Protein AF-A0A829R6H9-F1 (afdb_monomer_lite)

Organism: NCBI:txid1265827

Sequence (125 aa):
MDSKAIEEQIRKEPRKKNKFYSVYVVAHSKEGGSATEFIPEIINPDFNPYDGYNSSTYGDEEVRKDEMFIYIDNYRITKEVKDQIKKIAGSKKYKAALEEIEKGVQEIKETEEYGTVNGVPLIEK

pLDDT: mean 78.92, std 16.44, range [38.56, 98.31]

Structure (mmCIF, N/CA/C/O backbone):
data_AF-A0A829R6H9-F1
#
_entry.id   AF-A0A829R6H9-F1
#
loop_
_atom_site.group_PDB
_atom_site.id
_atom_site.type_symbol
_atom_site.label_atom_id
_atom_site.label_alt_id
_atom_site.label_comp_id
_atom_site.label_asym_id
_atom_site.label_entity_id
_atom_site.label_seq_id
_atom_site.pdbx_PDB_ins_code
_atom_site.Cartn_x
_atom_site.Cartn_y
_atom_site.Cartn_z
_atom_site.occupancy
_atom_site.B_iso_or_equiv
_atom_site.auth_seq_id
_atom_site.auth_comp_id
_atom_site.auth_asym_id
_atom_site.auth_atom_id
_atom_site.pdbx_PDB_model_num
ATOM 1 N N . MET A 1 1 ? 3.299 -29.931 -27.980 1.00 58.47 1 MET A N 1
ATOM 2 C CA . MET A 1 1 ? 2.048 -29.260 -27.564 1.00 58.47 1 MET A CA 1
ATOM 3 C C . MET A 1 1 ? 2.097 -27.838 -28.087 1.00 58.47 1 MET A C 1
ATOM 5 O O . MET A 1 1 ? 3.174 -27.261 -28.074 1.00 58.47 1 MET A O 1
ATOM 9 N N . ASP A 1 2 ? 0.985 -27.335 -28.615 1.00 75.81 2 ASP A N 1
ATOM 10 C CA . ASP A 1 2 ? 0.866 -25.986 -29.183 1.00 75.81 2 ASP A CA 1
ATOM 11 C C . ASP A 1 2 ? 0.828 -24.949 -28.045 1.00 75.81 2 ASP A C 1
ATOM 13 O O . ASP A 1 2 ? 0.042 -25.109 -27.108 1.00 75.81 2 ASP A O 1
ATOM 17 N N . SER A 1 3 ? 1.679 -23.919 -28.089 1.00 64.25 3 SER A N 1
ATOM 18 C CA . SER A 1 3 ? 1.798 -22.911 -27.020 1.00 64.25 3 SER A CA 1
ATOM 19 C C . SER A 1 3 ? 0.465 -22.222 -26.714 1.00 64.25 3 SER A C 1
ATOM 21 O O . SER A 1 3 ? 0.178 -21.930 -25.555 1.00 64.25 3 SER A O 1
ATOM 23 N N . LYS A 1 4 ? -0.409 -22.067 -27.718 1.00 67.44 4 LYS A N 1
ATOM 24 C CA . LYS A 1 4 ? -1.752 -21.494 -27.530 1.00 67.44 4 LYS A CA 1
ATOM 25 C C . LYS A 1 4 ? -2.665 -22.370 -26.675 1.00 67.44 4 LYS A C 1
ATOM 27 O O . LYS A 1 4 ? -3.471 -21.856 -25.908 1.00 67.44 4 LYS A O 1
ATOM 32 N N . ALA A 1 5 ? -2.533 -23.692 -26.782 1.00 68.00 5 ALA A N 1
ATOM 33 C CA . ALA A 1 5 ? -3.327 -24.626 -25.988 1.00 68.00 5 ALA A CA 1
ATOM 34 C C . ALA A 1 5 ? -2.900 -24.624 -24.510 1.00 68.00 5 ALA A C 1
ATOM 36 O O . ALA A 1 5 ? -3.739 -24.812 -23.632 1.00 68.00 5 ALA A O 1
ATOM 37 N N . ILE A 1 6 ? -1.614 -24.367 -24.243 1.00 64.50 6 ILE A N 1
ATOM 38 C CA . ILE A 1 6 ? -1.067 -24.229 -22.887 1.00 64.50 6 ILE A CA 1
ATOM 39 C C . ILE A 1 6 ? -1.552 -22.918 -22.254 1.00 64.50 6 ILE A C 1
ATOM 41 O O . ILE A 1 6 ? -2.067 -22.936 -21.139 1.00 64.50 6 ILE A O 1
ATOM 45 N N . GLU A 1 7 ? -1.476 -21.796 -22.977 1.00 57.00 7 GLU A N 1
ATOM 46 C CA . GLU A 1 7 ? -1.992 -20.498 -22.511 1.00 57.00 7 GLU A CA 1
ATOM 47 C C . GLU A 1 7 ? -3.499 -20.544 -22.222 1.00 57.00 7 GLU A C 1
ATOM 49 O O . GLU A 1 7 ? -3.970 -20.019 -21.210 1.00 57.00 7 GLU A O 1
ATOM 54 N N . GLU A 1 8 ? -4.270 -21.216 -23.080 1.00 58.12 8 GLU A N 1
ATOM 55 C CA . GLU A 1 8 ? -5.710 -21.359 -22.887 1.00 58.12 8 GLU A CA 1
ATOM 56 C C . GLU A 1 8 ? -6.058 -22.277 -21.702 1.00 58.12 8 GLU A C 1
ATOM 58 O O . GLU A 1 8 ? -7.054 -22.032 -21.019 1.00 58.12 8 GLU A O 1
ATOM 63 N N . GLN A 1 9 ? -5.236 -23.291 -21.409 1.00 57.41 9 GLN A N 1
ATOM 64 C CA . GLN A 1 9 ? -5.372 -24.107 -20.197 1.00 57.41 9 GLN A CA 1
ATOM 65 C C . GLN A 1 9 ? -5.045 -23.314 -18.928 1.00 57.41 9 GLN A C 1
ATOM 67 O O . GLN A 1 9 ? -5.857 -23.325 -18.006 1.00 57.41 9 GLN A O 1
ATOM 72 N N . ILE A 1 10 ? -3.944 -22.555 -18.904 1.00 59.25 10 ILE A N 1
ATOM 73 C CA . ILE A 1 10 ? -3.574 -21.685 -17.770 1.00 59.25 10 ILE A CA 1
ATOM 74 C C . ILE A 1 10 ? -4.667 -20.639 -17.501 1.00 59.25 10 ILE A C 1
ATOM 76 O O . ILE A 1 10 ? -4.991 -20.336 -16.355 1.00 59.25 10 ILE A O 1
ATOM 80 N N . ARG A 1 11 ? -5.300 -20.108 -18.553 1.00 57.03 11 ARG A N 1
ATOM 81 C CA . ARG A 1 11 ? -6.420 -19.163 -18.426 1.00 57.03 11 ARG A CA 1
ATOM 82 C C . ARG A 1 11 ? -7.701 -19.805 -17.875 1.00 57.03 11 ARG A C 1
ATOM 84 O O . ARG A 1 11 ? -8.530 -19.088 -17.316 1.00 57.03 11 ARG A O 1
ATOM 91 N N . LYS A 1 12 ? -7.889 -21.117 -18.060 1.00 51.75 12 LYS A N 1
ATOM 92 C CA . LYS A 1 12 ? -9.076 -21.874 -17.619 1.00 51.75 12 LYS A CA 1
ATOM 93 C C . LYS A 1 12 ? -8.940 -22.467 -16.220 1.00 51.75 12 LYS A C 1
ATOM 95 O O . LYS A 1 12 ? -9.964 -22.829 -15.641 1.00 51.75 12 LYS A O 1
ATOM 100 N N . GLU A 1 13 ? -7.732 -22.564 -15.669 1.00 55.00 13 GLU A N 1
ATOM 101 C CA . GLU A 1 13 ? -7.584 -22.925 -14.264 1.00 55.00 13 GLU A CA 1
ATOM 102 C C . GLU A 1 13 ? -8.212 -21.831 -13.388 1.00 55.00 13 GLU A C 1
ATOM 104 O O . GLU A 1 13 ? -7.977 -20.641 -13.622 1.00 55.00 13 GLU A O 1
ATOM 109 N N . PRO A 1 14 ? -9.038 -22.193 -12.388 1.00 49.09 14 PRO A N 1
ATOM 110 C CA . PRO A 1 14 ? -9.535 -21.227 -11.426 1.00 49.09 14 PRO A CA 1
ATOM 111 C C . PRO A 1 14 ? -8.334 -20.679 -10.658 1.00 49.09 14 PRO A C 1
ATOM 113 O O . PRO A 1 14 ? -7.845 -21.300 -9.713 1.00 49.09 14 PRO A O 1
ATOM 116 N N . ARG A 1 15 ? -7.837 -19.519 -11.097 1.00 58.34 15 ARG A N 1
ATOM 117 C CA . ARG A 1 15 ? -6.742 -18.821 -10.432 1.00 58.34 15 ARG A CA 1
ATOM 118 C C . ARG A 1 15 ? -7.146 -18.612 -8.982 1.00 58.34 15 ARG A C 1
ATOM 120 O O . ARG A 1 15 ? -8.234 -18.101 -8.698 1.00 58.34 15 ARG A O 1
ATOM 127 N N . LYS A 1 16 ? -6.302 -19.075 -8.062 1.00 58.19 16 LYS A N 1
ATOM 128 C CA . LYS A 1 16 ? -6.540 -18.869 -6.637 1.00 58.19 16 LYS A CA 1
ATOM 129 C C . LYS A 1 16 ? -6.553 -17.363 -6.406 1.00 58.19 16 LYS A C 1
ATOM 131 O O . LYS A 1 16 ? -5.544 -16.702 -6.616 1.00 58.19 16 LYS A O 1
ATOM 136 N N . LYS A 1 17 ? -7.712 -16.833 -6.009 1.00 61.59 17 LYS A N 1
ATOM 137 C CA . LYS A 1 17 ? -7.827 -15.431 -5.607 1.00 61.59 17 LYS A CA 1
ATOM 138 C C . LYS A 1 17 ? -6.818 -15.149 -4.501 1.00 61.59 17 LYS A C 1
ATOM 140 O O . LYS A 1 17 ? -6.629 -15.994 -3.619 1.00 61.59 17 LYS A O 1
ATOM 145 N N . ASN A 1 18 ? -6.212 -13.969 -4.542 1.00 68.50 18 ASN A N 1
ATOM 146 C CA . ASN A 1 18 ? -5.299 -13.544 -3.496 1.00 68.50 18 ASN A CA 1
ATOM 147 C C . ASN A 1 18 ? -6.029 -13.541 -2.151 1.00 68.50 18 ASN A C 1
ATOM 149 O O . ASN A 1 18 ? -7.113 -12.979 -2.005 1.00 68.50 18 ASN A O 1
ATOM 153 N N . LYS A 1 19 ? -5.440 -14.229 -1.169 1.00 80.19 19 LYS A N 1
ATOM 154 C CA . LYS A 1 19 ? -5.978 -14.299 0.196 1.00 80.19 19 LYS A CA 1
ATOM 155 C C . LYS A 1 19 ? -5.758 -12.985 0.954 1.00 80.19 19 LYS A C 1
ATOM 157 O O . LYS A 1 19 ? -6.520 -12.676 1.864 1.00 80.19 19 LYS A O 1
ATOM 162 N N . PHE A 1 20 ? -4.723 -12.243 0.573 1.00 87.88 20 PHE A N 1
ATOM 163 C CA . PHE A 1 20 ? -4.259 -11.032 1.234 1.00 87.88 20 PHE A CA 1
ATOM 164 C C . PHE A 1 20 ? -4.252 -9.867 0.251 1.00 87.88 20 PHE A C 1
ATOM 166 O O . PHE A 1 20 ? -4.125 -10.074 -0.956 1.00 87.88 20 PHE A O 1
ATOM 173 N N . TYR A 1 21 ? -4.410 -8.656 0.775 1.00 91.44 21 TYR A N 1
ATOM 174 C CA . TYR A 1 21 ? -4.224 -7.444 -0.005 1.00 91.44 21 TYR A CA 1
ATOM 175 C C . TYR A 1 21 ? -2.737 -7.239 -0.276 1.00 91.44 21 TYR A C 1
ATOM 177 O O . TYR A 1 21 ? -1.947 -7.209 0.669 1.00 91.44 21 TYR A O 1
ATOM 185 N N . SER A 1 22 ? -2.380 -7.037 -1.536 1.00 90.88 22 SER A N 1
ATOM 186 C CA . SER A 1 22 ? -1.009 -6.766 -1.962 1.00 90.88 22 SER A CA 1
ATOM 187 C C . SER A 1 22 ? -0.895 -5.360 -2.524 1.00 90.88 22 SER A C 1
ATOM 189 O O . SER A 1 22 ? -1.801 -4.865 -3.195 1.00 90.88 22 SER A O 1
ATOM 191 N N . VAL A 1 23 ? 0.234 -4.710 -2.285 1.00 92.81 23 VAL A N 1
ATOM 192 C CA . VAL A 1 23 ? 0.604 -3.465 -2.954 1.00 92.81 23 VAL A CA 1
ATOM 193 C C . VAL A 1 23 ? 1.519 -3.818 -4.112 1.00 92.81 23 VAL A C 1
ATOM 195 O O . VAL A 1 23 ? 2.541 -4.469 -3.914 1.00 92.81 23 VAL A O 1
ATOM 198 N N . TYR A 1 24 ? 1.143 -3.384 -5.311 1.00 91.19 24 TYR A N 1
ATOM 199 C CA . TYR A 1 24 ? 1.910 -3.587 -6.533 1.00 91.19 24 TYR A CA 1
ATOM 200 C C . TYR A 1 24 ? 2.420 -2.237 -7.021 1.00 91.19 24 TYR A C 1
ATOM 202 O O . TYR A 1 24 ? 1.629 -1.380 -7.427 1.00 91.19 24 TYR A O 1
ATOM 210 N N . VAL A 1 25 ? 3.729 -2.032 -6.935 1.00 91.44 25 VAL A N 1
ATOM 211 C CA . VAL A 1 25 ? 4.399 -0.791 -7.322 1.00 91.44 25 VAL A CA 1
ATOM 212 C C . VAL A 1 25 ? 5.053 -1.008 -8.672 1.00 91.44 25 VAL A C 1
ATOM 214 O O . VAL A 1 25 ? 5.939 -1.848 -8.792 1.00 91.44 25 VAL A O 1
ATOM 217 N N . VAL A 1 26 ? 4.628 -0.248 -9.676 1.00 89.19 26 VAL A N 1
ATOM 218 C CA . VAL A 1 26 ? 5.259 -0.245 -10.999 1.00 89.19 26 VAL A CA 1
ATOM 219 C C . VAL A 1 26 ? 6.090 1.014 -11.132 1.00 89.19 26 VAL A C 1
ATOM 221 O O . VAL A 1 26 ? 5.571 2.114 -10.943 1.00 89.19 26 VAL A O 1
ATOM 224 N N . ALA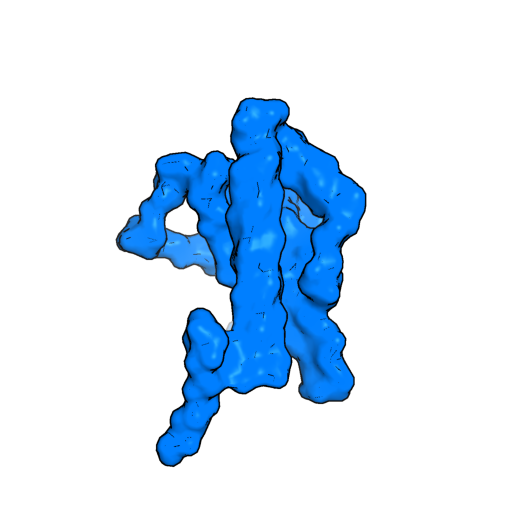 A 1 27 ? 7.363 0.872 -11.481 1.00 84.25 27 ALA A N 1
ATOM 225 C CA . ALA A 1 27 ? 8.209 1.995 -11.838 1.00 84.25 27 ALA A CA 1
ATOM 226 C C . ALA A 1 27 ? 8.466 1.994 -13.341 1.00 84.25 27 ALA A C 1
ATOM 228 O O . ALA A 1 27 ? 8.753 0.969 -13.961 1.00 84.25 27 ALA A O 1
ATOM 229 N N . HIS A 1 28 ? 8.367 3.175 -13.939 1.00 81.62 28 HIS A N 1
ATOM 230 C CA . HIS A 1 28 ? 8.615 3.372 -15.357 1.00 81.62 28 HIS A CA 1
ATOM 231 C C . HIS A 1 28 ? 9.911 4.163 -15.517 1.00 81.62 28 HIS A C 1
ATOM 233 O O . HIS A 1 28 ? 9.940 5.369 -15.270 1.00 81.62 28 HIS A O 1
ATOM 239 N N . SER A 1 29 ? 10.985 3.498 -15.943 1.00 69.69 29 SER A N 1
ATOM 240 C CA . SER A 1 29 ? 12.246 4.157 -16.288 1.00 69.69 29 SER A CA 1
ATOM 241 C C . SER A 1 29 ? 12.455 4.181 -17.805 1.00 69.69 29 SER A C 1
ATOM 243 O O . SER A 1 29 ? 11.803 3.459 -18.561 1.00 69.69 29 SER A O 1
ATOM 245 N N . LYS A 1 30 ? 13.392 5.014 -18.273 1.00 61.44 30 LYS A N 1
ATOM 246 C CA . LYS A 1 30 ? 13.782 5.047 -19.693 1.00 61.44 30 LYS A CA 1
ATOM 247 C C . LYS A 1 30 ? 14.468 3.754 -20.155 1.00 61.44 30 LYS A C 1
ATOM 249 O O . LYS A 1 30 ? 14.499 3.507 -21.356 1.00 61.44 30 LYS A O 1
ATOM 254 N N . GLU A 1 31 ? 15.009 2.964 -19.229 1.00 65.75 31 GLU A N 1
ATOM 255 C CA . GLU A 1 31 ? 15.757 1.731 -19.511 1.00 65.75 31 GLU A CA 1
ATOM 256 C C . GLU A 1 31 ? 14.892 0.465 -19.387 1.00 65.75 31 GLU A C 1
ATOM 258 O O . GLU A 1 31 ? 15.322 -0.623 -19.762 1.00 65.75 31 GLU A O 1
ATOM 263 N N . GLY A 1 32 ? 13.649 0.604 -18.917 1.00 62.53 32 GLY A N 1
ATOM 264 C CA . GLY A 1 32 ? 12.724 -0.502 -18.685 1.00 62.53 32 GLY A CA 1
ATOM 265 C C . GLY A 1 32 ? 11.784 -0.228 -17.513 1.00 62.53 32 GLY A C 1
ATOM 266 O O . GLY A 1 32 ? 11.996 0.700 -16.729 1.00 62.53 32 GLY A O 1
ATOM 267 N N . GLY A 1 33 ? 10.716 -1.017 -17.415 1.00 72.31 33 GLY A N 1
ATOM 268 C CA . GLY A 1 33 ? 9.836 -1.013 -16.249 1.00 72.31 33 GLY A CA 1
ATOM 269 C C . GLY A 1 33 ? 10.265 -2.070 -15.237 1.00 72.31 33 GLY A C 1
ATOM 270 O O . GLY A 1 33 ? 10.661 -3.168 -15.627 1.00 72.31 33 GLY A O 1
ATOM 271 N N . SER A 1 34 ? 10.159 -1.744 -13.959 1.00 82.19 34 SER A N 1
ATOM 272 C CA . SER A 1 34 ? 10.253 -2.680 -12.837 1.00 82.19 34 SER A CA 1
ATOM 273 C C . SER A 1 34 ? 8.895 -2.755 -12.154 1.00 82.19 34 SER A C 1
ATOM 275 O O . SER A 1 34 ? 8.091 -1.819 -12.204 1.00 82.19 34 SER A O 1
ATOM 277 N N . ALA A 1 35 ? 8.627 -3.896 -11.532 1.00 84.25 35 ALA A N 1
ATOM 278 C CA . ALA A 1 35 ? 7.462 -4.051 -10.691 1.00 84.25 35 ALA A CA 1
ATOM 279 C C . ALA A 1 35 ? 7.833 -4.825 -9.434 1.00 84.25 35 ALA A C 1
ATOM 281 O O . ALA A 1 35 ? 8.437 -5.898 -9.510 1.00 84.25 35 ALA A O 1
ATOM 282 N N . THR A 1 36 ? 7.437 -4.278 -8.292 1.00 87.56 36 THR A N 1
ATOM 283 C CA . THR A 1 36 ? 7.710 -4.841 -6.974 1.00 87.56 36 THR A CA 1
ATOM 284 C C . THR A 1 36 ? 6.398 -4.995 -6.213 1.00 87.56 36 THR A C 1
ATOM 286 O O . THR A 1 36 ? 5.538 -4.113 -6.237 1.00 87.56 36 THR A O 1
ATOM 289 N N . GLU A 1 37 ? 6.231 -6.130 -5.536 1.00 88.38 37 GLU A N 1
ATOM 290 C CA . GLU A 1 37 ? 5.050 -6.450 -4.734 1.00 88.38 37 GLU A CA 1
ATOM 291 C C . GLU A 1 37 ? 5.428 -6.575 -3.254 1.00 88.38 37 GLU A C 1
ATOM 293 O O . GLU A 1 37 ? 6.455 -7.166 -2.920 1.00 88.38 37 GLU A O 1
ATOM 298 N N . PHE A 1 38 ? 4.576 -6.072 -2.361 1.00 90.06 38 PHE A N 1
ATOM 299 C CA . PHE A 1 38 ? 4.661 -6.350 -0.926 1.00 90.06 38 PHE A CA 1
ATOM 300 C C . PHE A 1 38 ? 3.270 -6.463 -0.289 1.00 90.06 38 PHE A C 1
ATOM 302 O O . PHE A 1 38 ? 2.275 -5.999 -0.846 1.00 90.06 38 PHE A O 1
ATOM 309 N N . ILE A 1 39 ? 3.194 -7.077 0.893 1.00 91.88 39 ILE A N 1
ATOM 310 C CA . ILE A 1 39 ? 1.941 -7.317 1.624 1.00 91.88 39 ILE A CA 1
ATOM 311 C C . ILE A 1 39 ? 1.951 -6.465 2.899 1.00 91.88 39 ILE A C 1
ATOM 313 O O . ILE A 1 39 ? 2.750 -6.752 3.788 1.00 91.88 39 ILE A O 1
ATOM 317 N N . PRO A 1 40 ? 1.091 -5.435 3.023 1.00 93.50 40 PRO A N 1
ATOM 318 C CA . PRO A 1 40 ? 1.038 -4.612 4.231 1.00 93.50 40 PRO A CA 1
ATOM 319 C C . PRO A 1 40 ? 0.346 -5.364 5.374 1.00 93.50 40 PRO A C 1
ATOM 321 O O . PRO A 1 40 ? -0.766 -5.879 5.213 1.00 93.50 40 PRO A O 1
ATOM 324 N N . GLU A 1 41 ? 0.968 -5.412 6.543 1.00 94.06 41 GLU A N 1
ATOM 325 C CA . GLU A 1 41 ? 0.508 -6.169 7.708 1.00 94.06 41 GLU A CA 1
ATOM 326 C C . GLU A 1 41 ? -0.719 -5.522 8.365 1.00 94.06 41 GLU A C 1
ATOM 328 O O . GLU A 1 41 ? -1.619 -6.220 8.841 1.00 94.06 41 GLU A O 1
ATOM 333 N N . ILE A 1 42 ? -0.836 -4.187 8.353 1.00 95.25 42 ILE A N 1
ATOM 334 C CA . ILE A 1 42 ? -1.930 -3.486 9.051 1.00 95.25 42 ILE A CA 1
ATOM 335 C C . ILE A 1 42 ? -3.304 -3.862 8.480 1.00 95.25 42 ILE A C 1
ATOM 337 O O . ILE A 1 42 ? -4.291 -3.966 9.231 1.00 95.25 42 ILE A O 1
ATOM 341 N N . ILE A 1 43 ? -3.373 -4.070 7.162 1.00 94.19 43 ILE A N 1
ATOM 342 C CA . ILE A 1 43 ? -4.588 -4.489 6.446 1.00 94.19 43 ILE A CA 1
ATOM 343 C C . ILE A 1 43 ? -4.694 -6.010 6.278 1.00 94.19 43 ILE A C 1
ATOM 345 O O . ILE A 1 43 ? -5.760 -6.494 5.904 1.00 94.19 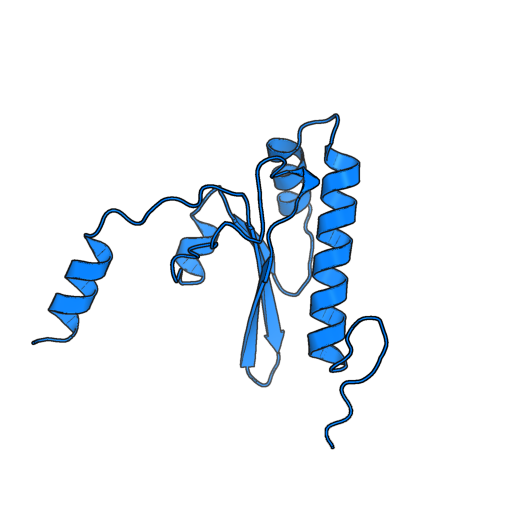43 ILE A O 1
ATOM 349 N N . ASN A 1 44 ? -3.641 -6.758 6.625 1.00 92.94 44 ASN A N 1
ATOM 350 C CA . ASN A 1 44 ? -3.594 -8.217 6.591 1.00 92.94 44 ASN A CA 1
ATOM 351 C C . ASN A 1 44 ? -3.130 -8.792 7.947 1.00 92.94 44 ASN A C 1
ATOM 353 O O . ASN A 1 44 ? -2.052 -9.371 8.030 1.00 92.94 44 ASN A O 1
ATOM 357 N N . PRO A 1 45 ? -3.930 -8.684 9.024 1.00 90.12 45 PRO A N 1
ATOM 358 C CA . PRO A 1 45 ? -3.502 -9.094 10.368 1.00 90.12 45 PRO A CA 1
ATOM 359 C C . PRO A 1 45 ? -3.224 -10.599 10.514 1.00 90.12 45 PRO A C 1
ATOM 361 O O . PRO A 1 45 ? -2.528 -10.998 11.440 1.00 90.12 45 PRO A O 1
ATOM 364 N N . ASP A 1 46 ? -3.768 -11.420 9.612 1.00 89.06 46 ASP A N 1
ATOM 365 C CA . ASP A 1 46 ? -3.555 -12.871 9.578 1.00 89.06 46 ASP A CA 1
ATOM 366 C C . ASP A 1 46 ? -2.454 -13.276 8.580 1.00 89.06 46 ASP A C 1
ATOM 368 O O . ASP A 1 46 ? -2.296 -14.461 8.272 1.00 89.06 46 ASP A O 1
ATOM 372 N N . PHE A 1 47 ? -1.742 -12.303 7.997 1.00 87.44 47 PHE A N 1
ATOM 373 C CA . PHE A 1 47 ? -0.619 -12.586 7.116 1.00 87.44 47 PHE A CA 1
ATOM 374 C C . PHE A 1 47 ? 0.570 -13.079 7.934 1.00 87.44 47 PHE A C 1
ATOM 376 O O . PHE A 1 47 ? 1.005 -12.444 8.891 1.00 87.44 47 PHE A O 1
ATOM 383 N N . ASN A 1 48 ? 1.103 -14.220 7.515 1.00 82.56 48 ASN A N 1
ATOM 384 C CA . ASN A 1 48 ? 2.324 -14.786 8.046 1.00 82.56 48 ASN A CA 1
ATOM 385 C C . ASN A 1 48 ? 3.312 -14.950 6.882 1.00 82.56 48 ASN A C 1
ATOM 387 O O . ASN A 1 48 ? 3.056 -15.772 5.994 1.00 82.56 48 ASN A O 1
ATOM 391 N N . PRO A 1 49 ? 4.443 -14.221 6.870 1.00 73.44 49 PRO A N 1
ATOM 392 C CA . PRO A 1 49 ? 5.422 -14.315 5.788 1.00 73.44 49 PRO A CA 1
ATOM 393 C C . PRO A 1 49 ? 6.057 -15.711 5.678 1.00 73.44 49 PRO A C 1
ATOM 395 O O . PRO A 1 49 ? 6.606 -16.057 4.634 1.00 73.44 49 PRO A O 1
ATOM 398 N N . TYR A 1 50 ? 5.954 -16.537 6.724 1.00 76.31 50 TYR A N 1
ATOM 399 C CA . TYR A 1 50 ? 6.487 -17.898 6.753 1.00 76.31 50 TYR A CA 1
ATOM 400 C C . TYR A 1 50 ? 5.527 -18.959 6.190 1.00 76.31 50 TYR A C 1
ATOM 402 O O . TYR A 1 50 ? 5.967 -20.076 5.926 1.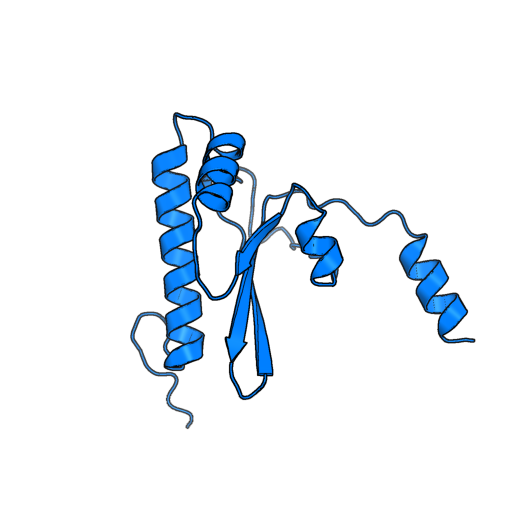00 76.31 50 TYR A O 1
ATOM 410 N N . ASP A 1 51 ? 4.250 -18.633 5.952 1.00 71.75 51 ASP A N 1
ATOM 411 C CA . ASP A 1 51 ? 3.233 -19.609 5.512 1.00 71.75 51 ASP A CA 1
ATOM 412 C C . ASP A 1 51 ? 3.261 -19.914 4.002 1.00 71.75 51 ASP A C 1
ATOM 414 O O . ASP A 1 51 ? 2.371 -20.586 3.481 1.00 71.75 51 ASP A O 1
ATOM 418 N N . GLY A 1 52 ? 4.299 -19.471 3.289 1.00 58.75 52 GLY A N 1
ATOM 419 C CA . GLY A 1 52 ? 4.430 -19.672 1.849 1.00 58.75 52 GLY A CA 1
ATOM 420 C C . GLY A 1 52 ? 3.379 -18.868 1.087 1.00 58.75 52 GLY A C 1
ATOM 421 O O . GLY A 1 52 ? 2.279 -19.339 0.794 1.00 58.75 52 GLY A O 1
ATOM 422 N N . TYR A 1 53 ? 3.721 -17.630 0.738 1.00 62.75 53 TYR A N 1
ATOM 423 C CA . TYR A 1 53 ? 2.880 -16.820 -0.131 1.00 62.75 53 TYR A CA 1
ATOM 424 C C . TYR A 1 53 ? 2.956 -17.347 -1.572 1.00 62.75 53 TYR A C 1
ATOM 426 O O . TYR A 1 53 ? 4.010 -17.311 -2.201 1.00 62.75 53 TYR A O 1
ATOM 434 N N . ASN A 1 54 ? 1.834 -17.848 -2.095 1.00 54.97 54 ASN A N 1
ATOM 435 C CA . ASN A 1 54 ? 1.679 -18.096 -3.526 1.00 54.97 54 ASN A CA 1
ATOM 436 C C . ASN A 1 54 ? 1.166 -16.807 -4.174 1.00 54.97 54 ASN A C 1
ATOM 438 O O . ASN A 1 54 ? -0.049 -16.595 -4.199 1.00 54.97 54 ASN A O 1
ATOM 442 N N . SER A 1 55 ? 2.057 -15.965 -4.704 1.00 54.66 55 SER A N 1
ATOM 443 C CA . SER A 1 55 ? 1.629 -14.995 -5.710 1.00 54.66 55 SER A CA 1
ATOM 444 C C . SER A 1 55 ? 1.306 -15.763 -6.987 1.00 54.66 55 SER A C 1
ATOM 446 O O . SER A 1 55 ? 2.096 -16.568 -7.484 1.00 54.66 55 SER A O 1
ATOM 448 N N . SER A 1 56 ? 0.107 -15.551 -7.519 1.00 55.09 56 SER A N 1
ATOM 449 C CA . SER A 1 56 ? -0.138 -15.930 -8.909 1.00 55.09 56 SER A CA 1
ATOM 450 C C . SER A 1 56 ? 0.622 -14.925 -9.774 1.00 55.09 56 SER A C 1
ATOM 452 O O . SER A 1 56 ? 0.596 -13.732 -9.480 1.00 55.09 56 SER A O 1
ATOM 454 N N . THR A 1 57 ? 1.297 -15.367 -10.834 1.00 55.59 57 THR A N 1
ATOM 455 C CA . THR A 1 57 ? 1.887 -14.448 -11.815 1.00 55.59 57 THR A CA 1
ATOM 456 C C . THR A 1 57 ? 0.752 -13.739 -12.554 1.00 55.59 57 THR A C 1
ATOM 458 O O . THR A 1 57 ? 0.114 -14.316 -13.433 1.00 55.59 57 THR A O 1
ATOM 461 N N . TYR A 1 58 ? 0.452 -12.505 -12.152 1.00 63.25 58 TYR A N 1
ATOM 462 C CA . TYR A 1 58 ? -0.500 -11.632 -12.835 1.00 63.25 58 TYR A CA 1
ATOM 463 C C . TYR A 1 58 ? 0.246 -10.728 -13.816 1.00 63.25 58 TYR A C 1
ATOM 465 O O . TYR A 1 58 ? 1.316 -10.214 -13.495 1.00 63.25 58 TYR A O 1
ATOM 473 N N . GLY A 1 59 ? -0.325 -10.508 -15.001 1.00 64.69 59 GLY A N 1
ATOM 474 C CA . GLY A 1 59 ? 0.079 -9.373 -15.837 1.00 64.69 59 GLY A CA 1
ATOM 475 C C . GLY A 1 59 ? -0.525 -8.064 -15.313 1.00 64.69 59 GLY A C 1
ATOM 476 O O . GLY A 1 59 ? -1.585 -8.092 -14.686 1.00 64.69 59 GLY A O 1
ATOM 477 N N . ASP A 1 60 ? 0.086 -6.914 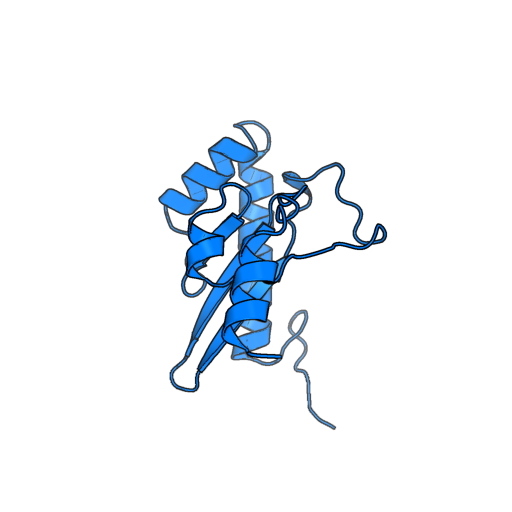-15.613 1.00 70.50 60 ASP A N 1
ATOM 478 C CA . ASP A 1 60 ? -0.338 -5.586 -15.120 1.00 70.50 60 ASP A CA 1
ATOM 479 C C . ASP A 1 60 ? -1.837 -5.297 -15.300 1.00 70.50 60 ASP A C 1
ATOM 481 O O . ASP A 1 60 ? -2.494 -4.729 -14.426 1.00 70.50 60 ASP A O 1
ATOM 485 N N . GLU A 1 61 ? -2.414 -5.691 -16.440 1.00 73.56 61 GLU A N 1
ATOM 486 C CA . GLU A 1 61 ? -3.845 -5.501 -16.699 1.00 73.56 61 GLU A CA 1
ATOM 487 C C . GLU A 1 61 ? -4.746 -6.312 -15.768 1.00 73.56 61 GLU A C 1
ATOM 489 O O . GLU A 1 61 ? -5.885 -5.917 -15.516 1.00 73.56 61 GLU A O 1
ATOM 494 N N . GLU A 1 62 ? -4.278 -7.469 -15.318 1.00 71.75 62 GLU A N 1
ATOM 495 C CA . GLU A 1 62 ? -5.018 -8.343 -14.419 1.00 71.75 62 GLU A CA 1
ATOM 496 C C . GLU A 1 62 ? -4.881 -7.855 -12.977 1.00 71.75 62 GLU A C 1
ATOM 498 O O . GLU A 1 62 ? -5.889 -7.802 -12.277 1.00 71.75 62 GLU A O 1
ATOM 503 N N . VAL A 1 63 ? -3.693 -7.375 -12.585 1.00 71.69 63 VAL A N 1
ATOM 504 C CA . VAL A 1 63 ? -3.461 -6.699 -11.295 1.00 71.69 63 VAL A CA 1
ATOM 505 C C . VAL A 1 63 ? -4.428 -5.529 -11.118 1.00 71.69 63 VAL A C 1
ATOM 507 O O . VAL A 1 63 ? -5.106 -5.431 -10.102 1.00 71.69 63 VAL A O 1
ATOM 510 N N . ARG A 1 64 ? -4.571 -4.666 -12.132 1.00 73.44 64 ARG A N 1
ATOM 511 C CA . ARG A 1 64 ? -5.479 -3.503 -12.069 1.00 73.44 64 ARG A CA 1
ATOM 512 C C . ARG A 1 64 ? -6.963 -3.868 -11.954 1.00 73.44 64 ARG A C 1
ATOM 514 O O . ARG A 1 64 ? -7.768 -3.004 -11.615 1.00 73.44 64 ARG A O 1
ATOM 521 N N . LYS A 1 65 ? -7.342 -5.103 -12.296 1.00 75.25 65 LYS A N 1
ATOM 522 C CA . LYS A 1 65 ? -8.731 -5.589 -12.249 1.00 75.25 65 LYS A CA 1
ATOM 523 C C . LYS A 1 65 ? -9.045 -6.351 -10.963 1.00 75.25 65 LYS A C 1
ATOM 525 O O . LYS A 1 65 ? -10.221 -6.592 -10.696 1.00 75.25 65 LYS A O 1
ATOM 530 N N . ASP A 1 66 ? -8.035 -6.747 -10.197 1.00 76.94 66 ASP A N 1
ATOM 531 C CA . ASP A 1 66 ? -8.216 -7.491 -8.958 1.00 76.94 66 ASP A CA 1
ATOM 532 C C . ASP A 1 66 ? -8.300 -6.527 -7.765 1.00 76.94 66 ASP A C 1
ATOM 534 O O . ASP A 1 66 ? -7.403 -5.733 -7.491 1.00 76.94 66 ASP A O 1
ATOM 538 N N . GLU A 1 67 ? -9.421 -6.599 -7.047 1.00 79.62 67 GLU A N 1
ATOM 539 C CA . GLU A 1 67 ? -9.730 -5.740 -5.902 1.00 79.62 67 GLU A CA 1
ATOM 540 C C . GLU A 1 67 ? -8.783 -5.956 -4.711 1.00 79.62 67 GLU A C 1
ATOM 542 O O . GLU A 1 67 ? -8.713 -5.102 -3.821 1.00 79.62 67 GLU A O 1
ATOM 547 N N . MET A 1 68 ? -8.059 -7.080 -4.692 1.00 86.50 68 MET A N 1
ATOM 548 C CA . MET A 1 68 ? -7.056 -7.400 -3.678 1.00 86.50 68 MET A CA 1
ATOM 549 C C . MET A 1 68 ? -5.697 -6.747 -3.961 1.00 86.50 68 MET A C 1
ATOM 551 O O . MET A 1 68 ? -4.811 -6.828 -3.115 1.00 86.50 68 MET A O 1
ATOM 555 N N . PHE A 1 69 ? -5.518 -6.068 -5.098 1.00 89.06 69 PHE A N 1
ATOM 556 C CA . PHE A 1 69 ? -4.320 -5.276 -5.362 1.00 89.06 69 PHE A CA 1
ATOM 557 C C . PHE A 1 69 ? -4.553 -3.780 -5.164 1.00 89.06 69 PHE A C 1
ATOM 559 O O . PHE A 1 69 ? -5.530 -3.188 -5.625 1.00 89.06 69 PHE A O 1
ATOM 566 N N . ILE A 1 70 ? -3.585 -3.145 -4.514 1.00 93.12 70 ILE A N 1
ATOM 567 C CA . ILE A 1 70 ? -3.424 -1.698 -4.449 1.00 93.12 70 ILE A CA 1
ATOM 568 C C . ILE A 1 70 ? -2.331 -1.347 -5.459 1.00 93.12 70 ILE A C 1
ATOM 570 O O . ILE A 1 70 ? -1.144 -1.545 -5.201 1.00 93.12 70 ILE A O 1
ATOM 574 N N . TYR A 1 71 ? -2.742 -0.878 -6.635 1.00 92.62 71 TYR A N 1
ATOM 575 C CA . TYR A 1 71 ? -1.828 -0.551 -7.726 1.00 92.62 71 TYR A CA 1
ATOM 576 C C . TYR A 1 71 ? -1.264 0.863 -7.557 1.00 92.62 71 TYR A C 1
ATOM 578 O O . TYR A 1 71 ? -2.020 1.834 -7.464 1.00 92.62 71 TYR A O 1
ATOM 586 N N . ILE A 1 72 ? 0.060 0.983 -7.549 1.00 93.44 72 ILE A N 1
ATOM 587 C CA . ILE A 1 72 ? 0.779 2.247 -7.406 1.00 93.44 72 ILE A CA 1
ATOM 588 C C . ILE A 1 72 ? 1.646 2.453 -8.639 1.00 93.44 72 ILE A C 1
ATOM 590 O O . ILE A 1 72 ? 2.589 1.708 -8.892 1.00 93.44 72 ILE A O 1
ATOM 594 N N . ASP A 1 73 ? 1.315 3.497 -9.392 1.00 91.62 73 ASP A N 1
ATOM 595 C CA . ASP A 1 73 ? 2.020 3.857 -10.613 1.00 91.62 73 ASP A CA 1
ATOM 596 C C . ASP A 1 73 ? 3.126 4.868 -10.331 1.00 91.62 73 ASP A C 1
ATOM 598 O O . ASP A 1 73 ? 2.868 5.931 -9.758 1.00 91.62 73 ASP A O 1
ATOM 602 N N . ASN A 1 74 ? 4.348 4.553 -10.745 1.00 90.38 74 ASN A N 1
ATOM 603 C CA . ASN A 1 74 ? 5.528 5.401 -10.632 1.00 90.38 74 ASN A CA 1
ATOM 604 C C . ASN A 1 74 ? 5.684 6.023 -9.232 1.00 90.38 74 ASN A C 1
ATOM 606 O O . ASN A 1 74 ? 5.822 7.241 -9.082 1.00 90.38 74 ASN A O 1
ATOM 610 N N . TYR A 1 75 ? 5.570 5.180 -8.199 1.00 91.88 75 TYR A N 1
ATOM 611 C CA . TYR A 1 75 ? 5.663 5.554 -6.779 1.00 91.88 75 TYR A CA 1
ATOM 612 C C . TYR A 1 75 ? 4.613 6.564 -6.293 1.00 91.88 75 TYR A C 1
ATOM 614 O O . TYR A 1 75 ? 4.727 7.130 -5.202 1.00 91.88 75 TYR A O 1
ATOM 622 N N . ARG A 1 76 ? 3.573 6.831 -7.087 1.00 94.12 76 ARG A N 1
ATOM 623 C CA . ARG A 1 76 ? 2.607 7.887 -6.804 1.00 94.12 76 ARG A CA 1
ATOM 624 C C . ARG A 1 76 ? 1.372 7.342 -6.101 1.00 94.12 76 ARG A C 1
ATOM 626 O O . ARG A 1 76 ? 0.493 6.741 -6.711 1.00 94.12 76 ARG A O 1
ATOM 633 N N . ILE A 1 77 ? 1.240 7.680 -4.823 1.00 95.44 77 ILE A N 1
ATOM 634 C CA . ILE A 1 77 ? 0.028 7.410 -4.041 1.00 95.44 77 ILE A CA 1
ATOM 635 C C . ILE A 1 77 ? -1.009 8.501 -4.337 1.00 95.44 77 ILE A C 1
ATOM 637 O O . ILE A 1 77 ? -0.982 9.600 -3.771 1.00 95.44 77 ILE A O 1
ATOM 641 N N . THR A 1 78 ? -1.912 8.214 -5.276 1.00 96.00 78 THR A N 1
ATOM 642 C CA . THR A 1 78 ? -2.980 9.137 -5.685 1.00 96.00 78 THR A CA 1
ATOM 643 C C . THR A 1 78 ? -4.122 9.186 -4.667 1.00 96.00 78 THR A C 1
ATOM 645 O O . THR A 1 78 ? -4.152 8.445 -3.683 1.00 96.00 78 THR A O 1
ATOM 648 N N . LYS A 1 79 ? -5.097 10.073 -4.897 1.00 97.19 79 LYS A N 1
ATOM 649 C CA . LYS A 1 79 ? -6.300 10.141 -4.061 1.00 97.19 79 LYS A CA 1
ATOM 650 C C . LYS A 1 79 ? -7.106 8.842 -4.142 1.00 97.19 79 LYS A C 1
ATOM 652 O O . LYS A 1 79 ? -7.575 8.369 -3.116 1.00 97.19 79 LYS A O 1
ATOM 657 N N . GLU A 1 80 ? -7.214 8.255 -5.330 1.00 95.31 80 GLU A N 1
ATOM 658 C CA . GLU A 1 80 ? -7.910 6.989 -5.562 1.00 95.31 80 GLU A CA 1
ATOM 659 C C . GLU A 1 80 ? -7.274 5.856 -4.748 1.00 95.31 80 GLU A C 1
ATOM 661 O O . GLU A 1 80 ? -7.986 5.115 -4.073 1.00 95.31 80 GLU A O 1
ATOM 666 N N . VAL A 1 81 ? -5.937 5.785 -4.721 1.00 95.19 81 VAL A N 1
ATOM 667 C CA . VAL A 1 81 ? -5.190 4.829 -3.884 1.00 95.19 81 VAL A CA 1
ATOM 668 C C . VAL A 1 81 ? -5.488 5.058 -2.399 1.00 95.19 81 VAL A C 1
ATOM 670 O O . VAL A 1 81 ? -5.785 4.113 -1.670 1.00 95.19 81 VAL A O 1
ATOM 673 N N . LYS A 1 82 ? -5.485 6.314 -1.933 1.00 97.50 82 LYS A N 1
ATOM 674 C CA . LYS A 1 82 ? -5.819 6.647 -0.534 1.00 97.50 82 LYS A CA 1
ATOM 675 C C . LYS A 1 82 ? -7.252 6.253 -0.171 1.00 97.50 82 LYS A C 1
ATOM 677 O O . LYS A 1 82 ? -7.480 5.701 0.907 1.00 97.50 82 LYS A O 1
ATOM 682 N N . ASP A 1 83 ? -8.206 6.489 -1.065 1.00 96.88 83 ASP A N 1
ATOM 683 C CA . ASP A 1 83 ? -9.607 6.108 -0.874 1.00 96.88 83 ASP A CA 1
ATOM 684 C C . ASP A 1 83 ? -9.772 4.575 -0.849 1.00 96.88 83 ASP A C 1
ATOM 686 O O . ASP A 1 83 ? -10.522 4.052 -0.016 1.00 96.88 83 ASP A O 1
ATOM 690 N N . GLN A 1 84 ? -9.017 3.840 -1.672 1.00 95.56 84 GLN A N 1
ATOM 691 C CA . GLN A 1 84 ? -8.965 2.375 -1.639 1.00 95.56 84 GLN A CA 1
ATOM 692 C C . GLN A 1 84 ? -8.400 1.858 -0.307 1.00 95.56 84 GLN A C 1
ATOM 694 O O . GLN A 1 84 ? -9.054 1.049 0.354 1.00 95.56 84 GLN A O 1
ATOM 699 N N . ILE A 1 85 ? -7.249 2.372 0.146 1.00 96.25 85 ILE A N 1
ATOM 700 C CA . ILE A 1 85 ? -6.644 2.012 1.444 1.00 96.25 85 ILE A CA 1
ATOM 701 C C . ILE A 1 85 ? -7.636 2.273 2.581 1.00 96.25 85 ILE A C 1
ATOM 703 O O . ILE A 1 85 ? -7.815 1.437 3.467 1.00 96.25 85 ILE A O 1
ATOM 707 N N . LYS A 1 86 ? -8.342 3.408 2.546 1.00 96.69 86 LYS A N 1
ATOM 708 C CA . LYS A 1 86 ? -9.364 3.750 3.542 1.00 96.69 86 LYS A CA 1
ATOM 709 C C . LYS A 1 86 ? -10.534 2.771 3.544 1.00 96.69 86 LYS A C 1
ATOM 711 O O . LYS A 1 86 ? -11.018 2.425 4.623 1.00 96.69 86 LYS A O 1
ATOM 716 N N . LYS A 1 87 ? -10.993 2.333 2.368 1.00 95.69 87 LYS A N 1
ATOM 717 C CA . LYS A 1 87 ? -12.068 1.338 2.231 1.00 95.69 87 LYS A CA 1
ATOM 718 C C . LYS A 1 87 ? -11.657 -0.009 2.830 1.00 95.69 87 LYS A C 1
ATOM 720 O O . LYS A 1 87 ? -12.467 -0.616 3.522 1.00 95.69 87 LYS A O 1
ATOM 725 N N . ILE A 1 88 ? -10.415 -0.437 2.602 1.00 94.44 88 ILE A N 1
ATOM 726 C CA . ILE A 1 88 ? -9.880 -1.718 3.085 1.00 94.44 88 ILE A CA 1
ATOM 727 C C . ILE A 1 88 ? -9.624 -1.677 4.598 1.00 94.44 88 ILE A C 1
ATOM 729 O O . ILE A 1 88 ? -10.135 -2.503 5.350 1.00 94.44 88 ILE A O 1
ATOM 733 N N . ALA A 1 89 ? -8.853 -0.693 5.064 1.00 94.56 89 ALA A N 1
ATOM 734 C CA . ALA A 1 89 ? -8.424 -0.594 6.460 1.00 94.56 89 ALA A CA 1
ATOM 735 C C . ALA A 1 89 ? -9.554 -0.148 7.408 1.00 94.56 89 ALA A C 1
ATOM 737 O O . ALA A 1 89 ? -9.510 -0.390 8.620 1.00 94.56 89 ALA A O 1
ATOM 738 N N . GLY A 1 90 ? -10.550 0.562 6.874 1.00 95.06 90 GLY A N 1
ATOM 739 C CA . GLY A 1 90 ? -11.553 1.276 7.652 1.00 95.06 90 GLY A CA 1
ATOM 740 C C . GLY A 1 90 ? -10.970 2.462 8.43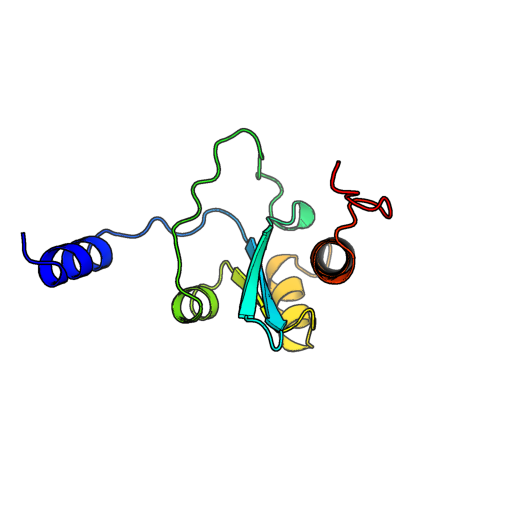0 1.00 95.06 90 GLY A C 1
ATOM 741 O O . GLY A 1 90 ? -9.759 2.632 8.588 1.00 95.06 90 GLY A O 1
ATOM 742 N N . SER A 1 91 ? -11.847 3.305 8.979 1.00 94.25 91 SER A N 1
ATOM 743 C CA . SER A 1 91 ? -11.450 4.573 9.615 1.00 94.25 91 SER A CA 1
ATOM 744 C C . SER A 1 91 ? -10.470 4.418 10.784 1.00 94.25 91 SER A C 1
ATOM 746 O O . SER A 1 91 ? -9.687 5.327 11.038 1.00 94.25 91 SER A O 1
ATOM 748 N N . LYS A 1 92 ? -10.508 3.285 11.502 1.00 95.12 92 LYS A N 1
ATOM 749 C CA . LYS A 1 92 ? -9.665 3.048 12.686 1.00 95.12 92 LYS A CA 1
ATOM 750 C C . LYS A 1 92 ? -8.204 2.769 12.333 1.00 95.12 92 LYS A C 1
ATOM 752 O O . LYS A 1 92 ? -7.326 3.205 13.066 1.00 95.12 92 LYS A O 1
ATOM 757 N N . LYS A 1 93 ? -7.953 2.036 11.243 1.00 96.38 93 LYS A N 1
ATOM 758 C CA . LYS A 1 93 ? -6.603 1.619 10.834 1.00 96.38 93 LYS A CA 1
ATOM 759 C C . LYS A 1 93 ? -6.058 2.408 9.646 1.00 96.38 93 LYS A C 1
ATOM 761 O O . LYS A 1 93 ? -4.871 2.310 9.374 1.00 96.38 93 LYS A O 1
ATOM 766 N N . TYR A 1 94 ? -6.890 3.216 8.982 1.00 97.44 94 TYR A N 1
ATOM 767 C CA . TYR A 1 94 ? -6.522 3.967 7.779 1.00 97.44 94 TYR A CA 1
ATOM 768 C C . TYR A 1 94 ? -5.187 4.709 7.894 1.00 97.44 94 TYR A C 1
ATOM 770 O O . TYR A 1 94 ? -4.350 4.568 7.014 1.00 97.44 94 TYR A O 1
ATOM 778 N N . LYS A 1 95 ? -4.973 5.469 8.976 1.00 98.00 95 LYS A N 1
ATOM 779 C CA . LYS A 1 95 ? -3.742 6.251 9.139 1.00 98.00 95 LYS A CA 1
ATOM 780 C C . LYS A 1 95 ? -2.497 5.355 9.194 1.00 98.00 95 LYS A C 1
ATOM 782 O O . LYS A 1 95 ? -1.562 5.595 8.449 1.00 98.00 95 LYS A O 1
ATOM 787 N N . ALA A 1 96 ? -2.530 4.309 10.021 1.00 97.94 96 ALA A N 1
ATOM 788 C CA . ALA A 1 96 ? -1.416 3.372 10.159 1.00 97.94 96 ALA A CA 1
ATOM 789 C C . ALA A 1 96 ? -1.164 2.577 8.866 1.00 97.94 96 ALA A C 1
ATOM 791 O O . ALA A 1 96 ? -0.020 2.401 8.471 1.00 97.94 96 ALA A O 1
ATOM 792 N N . ALA A 1 97 ? -2.230 2.151 8.179 1.00 97.75 97 ALA A N 1
ATOM 793 C CA . ALA A 1 97 ? -2.124 1.457 6.897 1.00 97.75 97 ALA A CA 1
ATOM 794 C C . ALA A 1 97 ? -1.522 2.355 5.808 1.00 97.75 97 ALA A C 1
ATOM 796 O O . ALA A 1 97 ? -0.697 1.908 5.021 1.00 97.75 97 ALA A O 1
ATOM 797 N N . LEU A 1 98 ? -1.928 3.628 5.760 1.00 98.31 98 LEU A N 1
ATOM 798 C CA . LEU A 1 98 ? -1.370 4.584 4.810 1.00 98.31 98 LEU A CA 1
ATOM 799 C C . LEU A 1 98 ? 0.116 4.835 5.087 1.00 98.31 98 LEU A C 1
ATOM 801 O O . LEU A 1 98 ? 0.898 4.807 4.147 1.00 98.31 98 LEU A O 1
ATOM 805 N N . GLU A 1 99 ? 0.499 5.035 6.351 1.00 98.06 99 GLU A N 1
ATOM 806 C CA . GLU A 1 99 ? 1.899 5.238 6.749 1.00 98.06 99 GLU A CA 1
ATOM 807 C C . GLU A 1 99 ? 2.780 4.023 6.408 1.00 98.06 99 GLU A C 1
ATOM 809 O O . GLU A 1 99 ? 3.881 4.191 5.890 1.00 98.06 99 GLU A O 1
ATOM 814 N N . GLU A 1 100 ? 2.291 2.800 6.641 1.00 97.88 100 GLU A N 1
ATOM 815 C CA . GLU A 1 100 ? 2.984 1.561 6.263 1.00 97.88 100 GLU A CA 1
ATOM 816 C C . GLU A 1 100 ? 3.209 1.471 4.747 1.00 97.88 100 GLU A C 1
ATOM 818 O O . GLU A 1 100 ? 4.322 1.208 4.293 1.00 97.88 100 GLU A O 1
ATOM 823 N N . ILE A 1 101 ? 2.166 1.730 3.954 1.00 97.31 101 ILE A N 1
ATOM 824 C CA . ILE A 1 101 ? 2.241 1.657 2.491 1.00 97.31 101 ILE A CA 1
ATOM 825 C C . ILE A 1 101 ? 3.134 2.771 1.930 1.00 97.31 101 ILE A C 1
ATOM 827 O O . ILE A 1 101 ? 3.944 2.506 1.046 1.00 97.31 101 ILE A O 1
ATOM 831 N N . GLU A 1 102 ? 3.029 4.000 2.448 1.00 97.50 102 GLU A N 1
ATOM 832 C CA . GLU A 1 102 ? 3.907 5.120 2.075 1.00 97.50 102 GLU A CA 1
ATOM 833 C C . GLU A 1 102 ? 5.381 4.778 2.346 1.00 97.50 102 GLU A C 1
ATOM 835 O O . GLU A 1 102 ? 6.230 5.021 1.486 1.00 97.50 102 GLU A O 1
ATOM 840 N N . LYS A 1 103 ? 5.680 4.146 3.489 1.00 96.50 103 LYS A N 1
ATOM 841 C CA . LYS A 1 103 ? 7.032 3.680 3.821 1.00 96.50 103 LYS A CA 1
ATOM 842 C C . LYS A 1 103 ? 7.522 2.600 2.855 1.00 96.50 103 LYS A C 1
ATOM 844 O O . LYS A 1 103 ? 8.619 2.737 2.327 1.00 96.50 103 LYS A O 1
ATOM 849 N N . GLY A 1 104 ? 6.711 1.577 2.577 1.00 94.88 104 GLY A N 1
ATOM 850 C CA . GLY A 1 104 ? 7.085 0.498 1.654 1.00 94.88 104 GLY A CA 1
ATOM 851 C C . GLY A 1 104 ? 7.357 0.998 0.231 1.00 94.88 104 GLY A C 1
ATOM 852 O O . GLY A 1 104 ? 8.347 0.618 -0.385 1.00 94.88 104 GLY A O 1
ATOM 853 N N . VAL A 1 105 ? 6.534 1.921 -0.277 1.00 94.25 105 VAL A N 1
ATOM 854 C CA . VAL A 1 105 ? 6.748 2.546 -1.597 1.00 94.25 105 VAL A CA 1
ATOM 855 C C . VAL A 1 105 ? 8.047 3.350 -1.635 1.00 94.25 105 VAL A C 1
ATOM 857 O O . VAL A 1 105 ? 8.766 3.297 -2.632 1.00 94.25 105 VAL A O 1
ATOM 860 N N . GLN A 1 106 ? 8.352 4.087 -0.565 1.00 93.25 106 GLN A N 1
ATOM 861 C CA . GLN A 1 106 ? 9.585 4.864 -0.465 1.00 93.25 106 GLN A CA 1
ATOM 862 C C . GLN A 1 106 ? 10.825 3.960 -0.404 1.00 93.25 106 GLN A C 1
ATOM 864 O O . GLN A 1 106 ? 11.801 4.242 -1.091 1.00 93.25 106 GLN A O 1
ATOM 869 N N . GLU A 1 107 ? 10.778 2.862 0.354 1.00 91.00 107 GLU A N 1
ATOM 870 C CA . GLU A 1 107 ? 11.873 1.883 0.425 1.00 91.00 107 GLU A CA 1
ATOM 871 C C . GLU A 1 107 ? 12.158 1.261 -0.948 1.00 91.00 107 GLU A C 1
ATOM 873 O O . GLU A 1 107 ? 13.310 1.232 -1.374 1.00 91.00 107 GLU A O 1
ATOM 878 N N . ILE A 1 108 ? 11.118 0.849 -1.683 1.00 89.75 108 ILE A N 1
ATOM 879 C CA . ILE A 1 108 ? 11.265 0.319 -3.050 1.00 89.75 108 ILE A CA 1
ATOM 880 C C . ILE A 1 108 ? 11.911 1.365 -3.959 1.00 89.75 108 ILE A C 1
ATOM 882 O O . ILE A 1 108 ? 12.871 1.060 -4.663 1.00 89.75 108 ILE A O 1
ATOM 886 N N . LYS A 1 109 ? 11.425 2.610 -3.911 1.00 88.62 109 LYS A N 1
ATOM 887 C CA . LYS A 1 109 ? 11.984 3.706 -4.706 1.00 88.62 109 LYS A CA 1
ATOM 888 C C . LYS A 1 109 ? 13.472 3.914 -4.426 1.00 88.62 109 LYS A C 1
ATOM 890 O O . LYS A 1 109 ? 14.252 4.069 -5.358 1.00 88.62 109 LYS A O 1
ATOM 895 N N . GLU A 1 110 ? 13.872 3.920 -3.157 1.00 87.06 110 GLU A N 1
ATOM 896 C CA . GLU A 1 110 ? 15.274 4.093 -2.764 1.00 87.06 110 GLU A CA 1
ATOM 897 C C . GLU A 1 110 ? 16.151 2.925 -3.226 1.00 87.06 110 GLU A C 1
ATOM 899 O O . GLU A 1 110 ? 17.251 3.145 -3.741 1.00 87.06 110 GLU A O 1
ATOM 904 N N . THR A 1 111 ? 15.657 1.691 -3.105 1.00 82.00 111 THR A N 1
ATOM 905 C CA . THR A 1 111 ? 16.362 0.501 -3.591 1.00 82.00 111 THR A CA 1
ATOM 906 C C . THR A 1 111 ? 16.534 0.519 -5.106 1.00 82.00 111 THR A C 1
ATOM 908 O O . THR A 1 111 ? 17.611 0.173 -5.587 1.00 82.00 111 THR A O 1
ATOM 911 N N . GLU A 1 112 ? 15.535 0.967 -5.864 1.00 78.19 112 GLU A N 1
ATOM 912 C CA . GLU A 1 112 ? 15.626 1.043 -7.325 1.00 78.19 112 GLU A CA 1
ATOM 913 C C . GLU A 1 112 ? 16.452 2.242 -7.828 1.00 78.19 112 GLU A C 1
ATOM 915 O O . GLU A 1 112 ? 17.180 2.104 -8.808 1.00 78.19 112 GLU A O 1
ATOM 920 N N . GLU A 1 113 ? 16.389 3.407 -7.172 1.00 72.25 113 GLU A N 1
ATOM 921 C CA . GLU A 1 113 ? 17.138 4.607 -7.592 1.00 72.25 113 GLU A CA 1
ATOM 922 C C . GLU A 1 113 ? 18.616 4.576 -7.174 1.00 72.25 113 GLU A C 1
ATOM 924 O O . GLU A 1 113 ? 19.470 5.100 -7.892 1.00 72.25 113 GLU A O 1
ATOM 929 N N . TYR A 1 114 ? 18.934 3.991 -6.017 1.00 62.78 114 TYR A N 1
ATOM 930 C CA . TYR A 1 114 ? 20.270 4.080 -5.418 1.00 62.78 114 TYR A CA 1
ATOM 931 C C . TYR A 1 114 ? 20.934 2.726 -5.176 1.00 62.78 114 TYR A C 1
ATOM 933 O O . TYR A 1 114 ? 22.075 2.687 -4.709 1.00 62.78 114 TYR A O 1
ATOM 941 N N . GLY A 1 115 ? 20.238 1.616 -5.444 1.00 59.22 115 GLY A N 1
ATOM 942 C CA . GLY A 1 115 ? 20.697 0.297 -5.026 1.00 59.22 115 GLY A CA 1
ATOM 943 C C . GLY A 1 115 ? 20.862 0.220 -3.509 1.00 59.22 115 GLY A C 1
ATOM 944 O O . GLY A 1 115 ? 21.750 -0.475 -3.043 1.00 59.22 115 GLY A O 1
ATOM 945 N N . THR A 1 116 ? 20.117 0.982 -2.706 1.00 50.28 116 THR A N 1
ATOM 946 C CA . THR A 1 116 ? 20.316 1.024 -1.249 1.00 50.28 116 THR A CA 1
ATOM 947 C C . THR A 1 116 ? 19.233 0.237 -0.511 1.00 50.28 116 THR A C 1
ATOM 949 O O . THR A 1 116 ? 18.058 0.283 -0.862 1.00 50.28 116 THR A O 1
ATOM 952 N N . VAL A 1 117 ? 19.612 -0.473 0.555 1.00 54.16 117 VAL A N 1
ATOM 953 C CA . VAL A 1 117 ? 18.669 -1.065 1.523 1.00 54.16 117 VAL A CA 1
ATOM 954 C C . VAL A 1 117 ? 18.918 -0.389 2.868 1.00 54.16 117 VAL A C 1
ATOM 956 O O . VAL A 1 117 ? 20.041 -0.415 3.370 1.00 54.16 117 VAL A O 1
ATOM 959 N N . ASN A 1 118 ? 17.899 0.248 3.453 1.00 56.56 118 ASN A N 1
ATOM 960 C CA . ASN A 1 118 ? 18.014 1.027 4.700 1.00 56.56 118 ASN A CA 1
ATOM 961 C C . ASN A 1 118 ? 19.080 2.147 4.650 1.00 56.56 118 ASN A C 1
ATOM 963 O O . ASN A 1 118 ? 19.803 2.368 5.623 1.00 56.56 118 ASN A O 1
ATOM 967 N N . GLY A 1 119 ? 19.230 2.829 3.509 1.00 51.97 119 GLY A N 1
ATOM 968 C CA . GLY A 1 119 ? 20.231 3.891 3.331 1.00 51.97 119 GLY A CA 1
ATOM 969 C C . GLY A 1 119 ? 21.682 3.405 3.193 1.00 51.97 119 GLY A C 1
ATOM 970 O O . GLY A 1 119 ? 22.596 4.228 3.142 1.0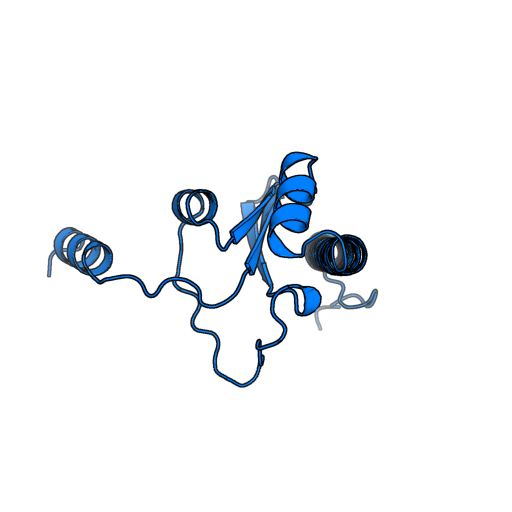0 51.97 119 GLY A O 1
ATOM 971 N N . VAL A 1 120 ? 21.913 2.091 3.109 1.00 54.41 120 VAL A N 1
ATOM 972 C CA . VAL A 1 120 ? 23.233 1.503 2.840 1.00 54.41 120 VAL A CA 1
ATOM 973 C C . VAL A 1 120 ? 23.320 1.126 1.359 1.00 54.41 120 VAL A C 1
ATOM 975 O O . VAL A 1 120 ? 22.489 0.334 0.915 1.00 54.41 120 VAL A O 1
ATOM 978 N N . PRO A 1 121 ? 24.296 1.645 0.588 1.00 53.50 121 PRO A N 1
ATOM 979 C CA . PRO A 1 121 ? 24.484 1.255 -0.808 1.00 53.50 121 PRO A CA 1
ATOM 980 C C . PRO A 1 121 ? 24.824 -0.233 -0.935 1.00 53.50 121 PRO A C 1
ATOM 982 O O . PRO A 1 121 ? 25.713 -0.724 -0.235 1.00 53.50 121 PRO A O 1
ATOM 985 N N . LEU A 1 122 ? 24.170 -0.938 -1.859 1.00 57.50 122 LEU A N 1
ATOM 986 C CA . LEU A 1 122 ? 24.625 -2.219 -2.396 1.00 57.50 122 LEU A CA 1
ATOM 987 C C . LEU A 1 122 ? 25.857 -1.923 -3.252 1.00 57.50 122 LEU A C 1
ATOM 989 O O . LEU A 1 122 ? 25.780 -1.728 -4.460 1.00 57.50 122 LEU A O 1
ATOM 993 N N . ILE A 1 123 ? 27.011 -1.816 -2.602 1.00 51.47 123 ILE A N 1
ATOM 994 C CA . ILE A 1 123 ? 28.290 -1.765 -3.302 1.00 51.47 123 ILE A CA 1
ATOM 995 C C . ILE A 1 123 ? 28.513 -3.171 -3.869 1.00 51.47 123 ILE A C 1
ATOM 997 O O . ILE A 1 123 ? 28.736 -4.110 -3.100 1.00 51.47 123 ILE A O 1
ATOM 1001 N N . GLU A 1 124 ? 28.419 -3.327 -5.192 1.00 46.84 124 GLU A N 1
ATOM 1002 C CA . GLU A 1 124 ? 28.914 -4.527 -5.870 1.00 46.84 124 GLU A CA 1
ATOM 1003 C C . GLU A 1 124 ? 30.399 -4.706 -5.512 1.00 46.84 124 GLU A C 1
ATOM 1005 O O . GLU A 1 124 ? 31.204 -3.783 -5.664 1.00 46.84 124 GLU A O 1
ATOM 1010 N N . LYS A 1 125 ? 30.739 -5.874 -4.960 1.00 38.56 125 LYS A N 1
ATOM 1011 C CA . LYS A 1 125 ? 32.127 -6.299 -4.749 1.00 38.56 125 LYS A CA 1
ATOM 1012 C C . LYS A 1 125 ? 32.702 -6.900 -6.019 1.00 38.56 125 LYS A C 1
ATOM 1014 O O . LYS A 1 125 ? 31.973 -7.688 -6.657 1.00 38.56 125 LYS A O 1
#

Radius of gyration: 16.6 Å; chains: 1; bounding box: 44×39×42 Å

Foldseek 3Di:
DDVVVVVVVVVPPPPPAFPAQKEWEWADDPVDIDIDIDGQCLLPVVDDPPPDDDDDDDDPVVLVVRLSYQYHYNLDCDPVSLVSLCVRNPPVSSVVSVVRVNVVSVQVVCCVPAVDHPNHHPDDD

Secondary structure (DSSP, 8-state):
--HHHHHHHHHHS-----SS-EEEEEEEETTEEEEEEE--TTT-TT--TTS--------HHHHTT-TTEEEEETTB--HHHHHHHHHHHHHHHHHHHHHHHHHHHHHHHHHHHH-EETTEE----